Protein AF-A0A2E6HZP2-F1 (afdb_monomer_lite)

Radius of gyration: 13.38 Å; chains: 1; bounding box: 42×22×32 Å

Foldseek 3Di:
DDPVLLVVLLVVLVVCLVQQVLVSNCVSLVVNLVPDLVSNLVSLVVLLVSLVVCVVVVPPNHDVVSSVVSNVVSVVSCVVSDDDDPPDD

Secondary structure (DSSP, 8-state):
--HHHHHHHHHHHHHHHHTT-HHHHHHHHHHHHTT-HHHHHHHHHHHHHHHHHHHHHT-TTS-HHHHHHHHHHHHHHHHHH-S------

Sequence (89 aa):
MNDDYVEALEYRAEAYLALGRLKEARADYAWGVAKDDRAARTFLQAAATWISDARADGRKRVKWADAAAFAAWVQEEQERLGPGEARPW

pLDDT: mean 81.69, std 11.46, range [44.59, 93.88]

Structure (mmCIF, N/CA/C/O backbone):
data_AF-A0A2E6HZP2-F1
#
_entry.id   AF-A0A2E6HZP2-F1
#
loop_
_atom_site.group_PDB
_atom_site.id
_atom_site.type_symbol
_atom_site.label_atom_id
_atom_site.label_alt_id
_atom_site.label_comp_id
_atom_site.label_asym_id
_atom_site.label_entity_id
_atom_site.label_seq_id
_atom_site.pdbx_PDB_ins_code
_atom_site.Cartn_x
_atom_site.Cartn_y
_atom_site.Cartn_z
_atom_site.occupancy
_atom_site.B_iso_or_equiv
_atom_site.auth_seq_id
_atom_site.auth_comp_id
_atom_site.auth_asym_id
_atom_site.auth_atom_id
_atom_site.pdbx_PDB_model_num
ATOM 1 N N . MET A 1 1 ? 10.093 -5.690 -21.646 1.00 48.06 1 MET A N 1
ATOM 2 C CA . MET A 1 1 ? 8.791 -5.791 -20.950 1.00 48.06 1 MET A CA 1
ATOM 3 C C . MET A 1 1 ? 8.216 -4.388 -21.024 1.00 48.06 1 MET A C 1
ATOM 5 O O . MET A 1 1 ? 8.965 -3.487 -20.695 1.00 48.06 1 MET A O 1
ATOM 9 N N . ASN A 1 2 ? 7.028 -4.195 -21.604 1.00 52.56 2 ASN A N 1
ATOM 10 C CA . ASN A 1 2 ? 6.514 -2.861 -21.952 1.00 52.56 2 ASN A CA 1
ATOM 11 C C . ASN A 1 2 ? 6.197 -2.042 -20.697 1.00 52.56 2 ASN A C 1
ATOM 13 O O . ASN A 1 2 ? 5.460 -2.528 -19.838 1.00 52.56 2 ASN A O 1
ATOM 17 N N . ASP A 1 3 ? 6.710 -0.817 -20.635 1.00 59.31 3 ASP A N 1
ATOM 18 C CA . ASP A 1 3 ? 6.484 0.130 -19.537 1.00 59.31 3 ASP A CA 1
ATOM 19 C C . ASP A 1 3 ? 4.984 0.431 -19.331 1.00 59.31 3 ASP A C 1
ATOM 21 O O . ASP A 1 3 ? 4.532 0.542 -18.192 1.00 59.31 3 ASP A O 1
ATOM 25 N N . ASP A 1 4 ? 4.178 0.379 -20.400 1.00 61.31 4 ASP A N 1
ATOM 26 C CA . ASP A 1 4 ? 2.708 0.512 -20.359 1.00 61.31 4 ASP A CA 1
ATOM 27 C C . ASP A 1 4 ? 2.022 -0.494 -19.414 1.00 61.31 4 ASP A C 1
ATOM 29 O O . ASP A 1 4 ? 0.943 -0.245 -18.876 1.00 61.31 4 ASP A O 1
ATOM 33 N N . TYR A 1 5 ? 2.629 -1.668 -19.210 1.00 72.25 5 TYR A N 1
ATOM 34 C CA . TYR A 1 5 ? 2.072 -2.697 -18.334 1.00 72.25 5 TYR A CA 1
ATOM 35 C C . TYR A 1 5 ? 2.287 -2.367 -16.849 1.00 72.25 5 TYR A C 1
ATOM 37 O O . TYR A 1 5 ? 1.477 -2.762 -16.013 1.00 72.25 5 TYR A O 1
ATOM 45 N N . VAL A 1 6 ? 3.357 -1.639 -16.514 1.00 71.44 6 VAL A N 1
ATOM 46 C CA . VAL A 1 6 ? 3.649 -1.204 -15.140 1.00 71.44 6 VAL A CA 1
ATOM 47 C C . VAL A 1 6 ? 2.688 -0.088 -14.731 1.00 71.44 6 VAL A C 1
ATOM 49 O O . VAL A 1 6 ? 2.072 -0.180 -13.671 1.00 71.44 6 VAL A O 1
ATOM 52 N N . GLU A 1 7 ? 2.483 0.900 -15.602 1.00 75.12 7 GLU A N 1
ATOM 53 C CA . GLU A 1 7 ? 1.567 2.019 -15.351 1.00 75.12 7 GLU A CA 1
ATOM 54 C C . GLU A 1 7 ? 0.104 1.542 -15.222 1.00 75.12 7 GLU A C 1
ATOM 56 O O . GLU A 1 7 ? -0.631 1.947 -14.321 1.00 75.12 7 GLU A O 1
ATOM 61 N N . ALA A 1 8 ? -0.325 0.583 -16.051 1.00 81.75 8 ALA A N 1
ATOM 62 C CA . ALA A 1 8 ? -1.663 -0.002 -15.933 1.00 81.75 8 ALA A CA 1
ATOM 63 C C . ALA A 1 8 ? -1.889 -0.740 -14.597 1.00 81.75 8 ALA A C 1
ATOM 65 O O . ALA A 1 8 ? -3.006 -0.747 -14.067 1.00 81.75 8 ALA A O 1
ATOM 66 N N . LEU A 1 9 ? -0.849 -1.379 -14.051 1.00 79.44 9 LEU A N 1
ATOM 67 C CA . LEU A 1 9 ? -0.918 -2.032 -12.744 1.00 79.44 9 LEU A CA 1
ATOM 68 C C . LEU A 1 9 ? -0.950 -1.025 -11.597 1.00 79.44 9 LEU A C 1
ATOM 70 O O . LEU A 1 9 ? -1.663 -1.266 -10.625 1.00 79.44 9 LEU A O 1
ATOM 74 N N . GLU A 1 10 ? -0.247 0.100 -11.725 1.00 79.31 10 GLU A N 1
ATOM 75 C CA . GLU A 1 10 ? -0.298 1.201 -10.761 1.00 79.31 10 GLU A CA 1
ATOM 76 C C . GLU A 1 10 ? -1.723 1.742 -10.620 1.00 79.31 10 GLU A C 1
ATOM 78 O O . GLU A 1 10 ? -2.298 1.676 -9.531 1.00 79.31 10 GLU A O 1
ATOM 83 N N . TYR A 1 11 ? -2.353 2.154 -11.726 1.00 83.88 11 TYR A N 1
ATOM 84 C CA . TYR A 1 11 ? -3.728 2.664 -11.691 1.00 83.88 11 TYR A CA 1
ATOM 85 C C . TYR A 1 11 ? -4.720 1.642 -11.128 1.00 83.88 11 TYR A C 1
ATOM 87 O O . TYR A 1 11 ? -5.672 1.993 -10.422 1.00 83.88 11 TYR A O 1
ATOM 95 N N . ARG A 1 12 ? -4.513 0.352 -11.417 1.00 87.38 12 ARG A N 1
ATOM 96 C CA . ARG A 1 12 ? -5.369 -0.712 -10.886 1.00 87.38 12 ARG A CA 1
ATOM 97 C C . ARG A 1 12 ? -5.184 -0.890 -9.379 1.00 87.38 12 ARG A C 1
ATOM 99 O O . ARG A 1 12 ? -6.181 -1.011 -8.662 1.00 87.38 12 ARG A O 1
ATOM 106 N N . ALA A 1 13 ? -3.946 -0.855 -8.895 1.00 87.00 13 ALA A N 1
ATOM 107 C CA . ALA A 1 13 ? -3.639 -0.922 -7.474 1.00 87.00 13 ALA A CA 1
ATOM 108 C C . ALA A 1 13 ? -4.242 0.273 -6.719 1.00 87.00 13 ALA A C 1
ATOM 110 O O . ALA A 1 13 ? -4.894 0.080 -5.691 1.00 87.00 13 ALA A O 1
ATOM 111 N N . GLU A 1 14 ? -4.133 1.486 -7.263 1.00 85.31 14 GLU A N 1
ATOM 112 C CA . GLU A 1 14 ? -4.749 2.688 -6.691 1.00 85.31 14 GLU A CA 1
ATOM 113 C C . GLU A 1 14 ? -6.278 2.602 -6.642 1.00 85.31 14 GLU A C 1
ATOM 115 O O . GLU A 1 14 ? -6.898 2.934 -5.626 1.00 85.31 14 GLU A O 1
ATOM 120 N N . ALA A 1 15 ? -6.909 2.085 -7.699 1.00 88.94 15 ALA A N 1
ATOM 121 C CA . ALA A 1 15 ? -8.347 1.846 -7.700 1.00 88.94 15 ALA A CA 1
ATOM 122 C C . ALA A 1 15 ? -8.747 0.839 -6.608 1.00 88.94 15 ALA A C 1
ATOM 124 O O . ALA A 1 15 ? -9.737 1.038 -5.898 1.00 88.94 15 ALA A O 1
ATOM 125 N N . TYR A 1 16 ? -7.964 -0.224 -6.411 1.00 90.31 16 TYR A N 1
ATOM 126 C CA . TYR A 1 16 ? -8.193 -1.167 -5.319 1.00 90.31 16 TYR A CA 1
ATOM 127 C C . TYR A 1 16 ? -8.008 -0.533 -3.942 1.00 90.31 16 TYR A C 1
ATOM 129 O O . TYR A 1 16 ? -8.834 -0.774 -3.058 1.00 90.31 16 TYR A O 1
ATOM 137 N N . LEU A 1 17 ? -7.009 0.332 -3.766 1.00 86.19 17 LEU A N 1
ATOM 138 C CA . LEU A 1 17 ? -6.836 1.120 -2.550 1.00 86.19 17 LEU A CA 1
ATOM 139 C C . LEU A 1 17 ? -8.060 2.014 -2.282 1.00 86.19 17 LEU A C 1
ATOM 141 O O . LEU A 1 17 ? -8.602 2.004 -1.175 1.00 86.19 17 LEU A O 1
ATOM 145 N N . ALA A 1 18 ? -8.565 2.737 -3.285 1.00 84.12 18 ALA A N 1
ATOM 146 C CA . ALA A 1 18 ? -9.768 3.567 -3.156 1.00 84.12 18 ALA A CA 1
ATOM 147 C C . ALA A 1 18 ? -11.018 2.751 -2.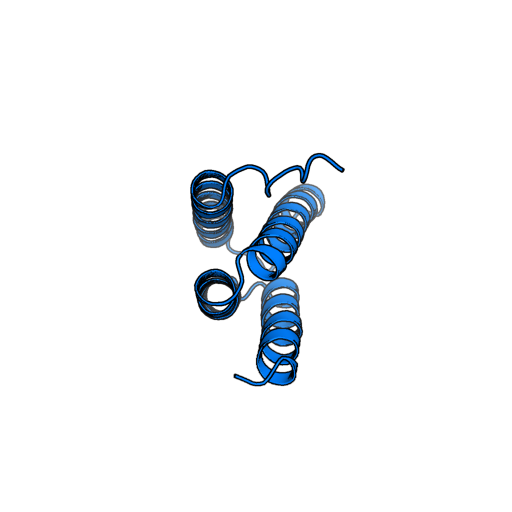770 1.00 84.12 18 ALA A C 1
ATOM 149 O O . ALA A 1 18 ? -11.882 3.224 -2.028 1.00 84.12 18 ALA A O 1
ATOM 150 N N . LEU A 1 19 ? -11.094 1.498 -3.222 1.00 87.25 19 LEU A N 1
ATOM 151 C CA . LEU A 1 19 ? -12.177 0.567 -2.902 1.00 87.25 19 LEU A CA 1
ATOM 152 C C . LEU A 1 19 ? -11.986 -0.181 -1.569 1.00 87.25 19 LEU A C 1
ATOM 154 O O . LEU A 1 19 ? -12.879 -0.928 -1.168 1.00 87.25 19 LEU A O 1
ATOM 158 N N . GLY A 1 20 ? -10.854 -0.005 -0.878 1.00 86.00 20 GLY A N 1
ATOM 159 C CA . GLY A 1 20 ? -10.512 -0.749 0.342 1.00 86.00 20 GLY A CA 1
ATOM 160 C C . GLY A 1 20 ? -10.137 -2.219 0.096 1.00 86.00 20 GLY A C 1
ATOM 161 O O . GLY A 1 20 ? -10.123 -3.022 1.029 1.00 86.00 20 GLY A O 1
ATOM 162 N N . ARG A 1 21 ? -9.834 -2.586 -1.153 1.00 90.38 21 ARG A N 1
ATOM 163 C CA . ARG A 1 21 ? -9.470 -3.937 -1.609 1.00 90.38 21 ARG A CA 1
ATOM 164 C C . ARG A 1 21 ? -7.963 -4.170 -1.476 1.00 90.38 21 ARG A C 1
ATOM 166 O O . ARG A 1 21 ? -7.229 -4.288 -2.452 1.00 90.38 21 ARG A O 1
ATOM 173 N N . LEU A 1 22 ? -7.484 -4.184 -0.233 1.00 89.44 22 LEU A N 1
ATOM 174 C CA . LEU A 1 22 ? -6.045 -4.118 0.068 1.00 89.44 22 LEU A CA 1
ATOM 175 C C . LEU A 1 22 ? -5.255 -5.367 -0.330 1.00 89.44 22 LEU A C 1
ATOM 177 O O . LEU A 1 22 ? -4.061 -5.277 -0.602 1.00 89.44 22 LEU A O 1
ATOM 181 N N . LYS A 1 23 ? -5.906 -6.532 -0.397 1.00 89.12 23 LYS A N 1
ATOM 182 C CA . LYS A 1 23 ? -5.251 -7.773 -0.835 1.00 89.12 23 LYS A CA 1
ATOM 183 C C . LYS A 1 23 ? -4.938 -7.725 -2.325 1.00 89.12 23 LYS A C 1
ATOM 185 O O . LYS A 1 23 ? -3.848 -8.110 -2.734 1.00 89.12 23 LYS A O 1
ATOM 190 N N . GLU A 1 24 ? -5.877 -7.221 -3.117 1.00 90.75 24 GLU A N 1
ATOM 191 C CA . GLU A 1 24 ? -5.706 -7.038 -4.552 1.00 90.75 24 GLU A CA 1
ATOM 192 C C . GLU A 1 24 ? -4.704 -5.924 -4.861 1.00 90.75 24 GLU A C 1
ATOM 194 O O . GLU A 1 24 ? -3.812 -6.136 -5.677 1.00 90.75 24 GLU A O 1
ATOM 199 N N . ALA A 1 25 ? -4.765 -4.797 -4.139 1.00 90.31 25 ALA A N 1
ATOM 200 C CA . ALA A 1 25 ? -3.758 -3.738 -4.254 1.00 90.31 25 ALA A CA 1
ATOM 201 C C . ALA A 1 25 ? -2.342 -4.265 -3.964 1.00 90.31 25 ALA A C 1
ATOM 203 O O . ALA A 1 25 ? -1.411 -4.003 -4.721 1.00 90.31 25 ALA A O 1
ATOM 204 N N . ARG A 1 26 ? -2.181 -5.073 -2.905 1.00 90.56 26 ARG A N 1
ATOM 205 C CA . ARG A 1 26 ? -0.900 -5.716 -2.582 1.00 90.56 26 ARG A CA 1
ATOM 206 C C . ARG A 1 26 ? -0.402 -6.621 -3.700 1.00 90.56 26 ARG A C 1
ATOM 208 O O . ARG A 1 26 ? 0.787 -6.602 -3.982 1.00 90.56 26 ARG A O 1
ATOM 215 N N . ALA A 1 27 ? -1.269 -7.431 -4.302 1.00 90.06 27 ALA A N 1
ATOM 216 C CA . ALA A 1 27 ? -0.862 -8.343 -5.369 1.00 90.06 27 ALA A CA 1
ATOM 217 C C . ALA A 1 27 ? -0.326 -7.582 -6.594 1.00 90.06 27 ALA A C 1
ATOM 219 O O . ALA A 1 27 ? 0.703 -7.967 -7.151 1.00 90.06 27 ALA A O 1
ATOM 220 N N . ASP A 1 28 ? -0.982 -6.481 -6.964 1.00 87.50 28 ASP A N 1
ATOM 221 C CA . ASP A 1 28 ? -0.563 -5.641 -8.088 1.00 87.50 28 ASP A CA 1
ATOM 222 C C . ASP A 1 28 ? 0.741 -4.896 -7.786 1.00 87.50 28 ASP A C 1
ATOM 224 O O . ASP A 1 28 ? 1.675 -4.937 -8.591 1.00 87.50 28 ASP A O 1
ATOM 228 N N . TYR A 1 29 ? 0.865 -4.309 -6.592 1.00 85.38 29 TYR A N 1
ATOM 229 C CA . TYR A 1 29 ? 2.115 -3.672 -6.186 1.00 85.38 29 TYR A CA 1
ATOM 230 C C . TYR A 1 29 ? 3.265 -4.666 -6.041 1.00 85.38 29 TYR A C 1
ATOM 232 O O . TYR A 1 29 ? 4.368 -4.362 -6.477 1.00 85.38 29 TYR A O 1
ATOM 240 N N . ALA A 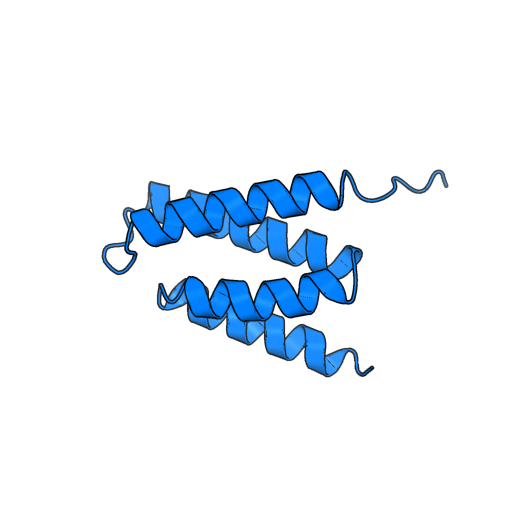1 30 ? 3.037 -5.867 -5.502 1.00 87.69 30 ALA A N 1
ATOM 241 C CA . ALA A 1 30 ? 4.073 -6.895 -5.391 1.00 87.69 30 ALA A CA 1
ATOM 242 C C . ALA A 1 30 ? 4.626 -7.304 -6.763 1.00 87.69 30 ALA A C 1
ATOM 244 O O . ALA A 1 30 ? 5.822 -7.566 -6.895 1.00 87.69 30 ALA A O 1
ATOM 245 N N . TRP A 1 31 ? 3.780 -7.315 -7.799 1.00 85.00 31 TRP A N 1
ATOM 246 C CA . TRP A 1 31 ? 4.247 -7.536 -9.162 1.00 85.00 31 TRP A CA 1
ATOM 247 C C . TRP A 1 31 ? 5.156 -6.398 -9.636 1.00 85.00 31 TRP A C 1
ATOM 249 O O . TRP A 1 31 ? 6.238 -6.673 -10.150 1.00 85.00 31 TRP A O 1
ATOM 259 N N . GLY A 1 32 ? 4.751 -5.138 -9.436 1.00 78.62 32 GLY A N 1
ATOM 260 C CA . GLY A 1 32 ? 5.548 -3.966 -9.826 1.00 78.62 32 GLY A CA 1
ATOM 261 C C . GLY A 1 32 ? 6.882 -3.881 -9.081 1.00 78.62 32 GLY A C 1
ATOM 262 O O . GLY A 1 32 ? 7.928 -3.657 -9.690 1.00 78.62 32 GLY A O 1
ATOM 263 N N . VAL A 1 33 ? 6.859 -4.168 -7.778 1.00 81.69 33 VAL A N 1
ATOM 264 C CA . VAL A 1 33 ? 8.034 -4.169 -6.896 1.00 81.69 33 VAL A CA 1
ATOM 265 C C . VAL A 1 33 ? 9.099 -5.181 -7.334 1.00 81.69 33 VAL A C 1
ATOM 267 O O . VAL A 1 33 ? 10.286 -4.952 -7.131 1.00 81.69 33 VAL A O 1
ATOM 270 N N . ALA A 1 34 ? 8.702 -6.282 -7.974 1.00 81.81 34 ALA A N 1
ATOM 271 C CA . ALA A 1 34 ? 9.625 -7.303 -8.469 1.00 81.81 34 ALA A CA 1
ATOM 272 C C . ALA A 1 34 ? 10.269 -6.970 -9.832 1.00 81.81 34 ALA A C 1
ATOM 274 O O . ALA A 1 34 ? 11.033 -7.786 -10.355 1.00 81.81 34 ALA A O 1
ATOM 275 N N . LYS A 1 35 ? 9.915 -5.841 -10.461 1.00 80.56 35 LYS A N 1
ATOM 276 C CA . LYS A 1 35 ? 10.290 -5.529 -11.852 1.00 80.56 35 LYS A CA 1
ATOM 277 C C . LYS A 1 35 ? 11.214 -4.334 -11.992 1.00 80.56 35 LYS A C 1
ATOM 279 O O . LYS A 1 35 ? 12.141 -4.402 -12.793 1.00 80.56 35 LYS A O 1
ATOM 284 N N . ASP A 1 36 ? 10.949 -3.271 -11.247 1.00 80.44 36 ASP A N 1
ATOM 285 C CA . ASP A 1 36 ? 11.721 -2.034 -11.300 1.00 80.44 36 ASP A CA 1
ATOM 286 C C . ASP A 1 36 ? 11.774 -1.412 -9.905 1.00 80.44 36 ASP A C 1
ATOM 288 O O . ASP A 1 36 ? 10.766 -0.928 -9.395 1.00 80.44 36 ASP A O 1
ATOM 292 N N . ASP A 1 37 ? 12.962 -1.387 -9.305 1.00 84.31 37 ASP A N 1
ATOM 293 C CA . ASP A 1 37 ? 13.193 -0.842 -7.968 1.00 84.31 37 ASP A CA 1
ATOM 294 C C . ASP A 1 37 ? 12.877 0.659 -7.859 1.00 84.31 37 ASP A C 1
ATOM 296 O O . ASP A 1 37 ? 12.610 1.166 -6.765 1.00 84.31 37 ASP A O 1
ATOM 300 N N . ARG A 1 38 ? 12.944 1.421 -8.955 1.00 80.69 38 ARG A N 1
ATOM 301 C CA . ARG A 1 38 ? 12.579 2.842 -8.955 1.00 80.69 38 ARG A CA 1
ATOM 302 C C . ARG A 1 38 ? 11.064 2.995 -8.900 1.00 80.69 38 ARG A C 1
ATOM 304 O O . ARG A 1 38 ? 10.574 3.714 -8.032 1.00 80.69 38 ARG A O 1
ATOM 311 N N . ALA A 1 39 ? 10.342 2.302 -9.779 1.00 76.31 39 ALA A N 1
ATOM 312 C CA . ALA A 1 39 ? 8.879 2.294 -9.772 1.00 76.31 39 ALA A CA 1
ATOM 313 C C . ALA A 1 39 ? 8.336 1.723 -8.450 1.00 76.31 39 ALA A C 1
ATOM 315 O O 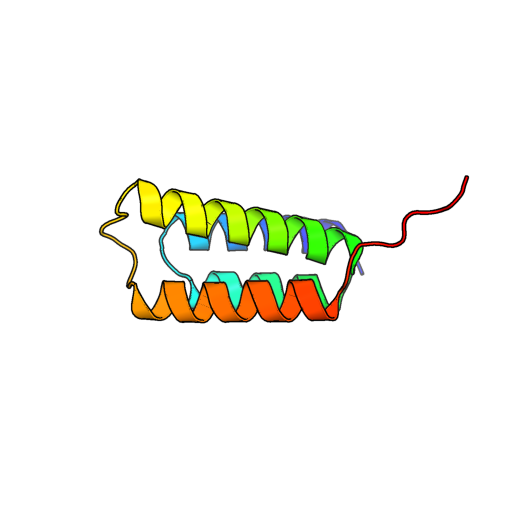. ALA A 1 39 ? 7.447 2.303 -7.833 1.00 76.31 39 ALA A O 1
ATOM 316 N N . ALA A 1 40 ? 8.966 0.659 -7.945 1.00 84.31 40 ALA A N 1
ATOM 317 C CA . ALA A 1 40 ? 8.674 0.045 -6.656 1.00 84.31 40 ALA A CA 1
ATOM 318 C C . ALA A 1 40 ? 8.686 1.055 -5.503 1.00 84.31 40 ALA A C 1
ATOM 320 O O . ALA A 1 40 ? 7.767 1.076 -4.688 1.00 84.31 40 ALA A O 1
ATOM 321 N N . ARG A 1 41 ? 9.710 1.916 -5.437 1.00 85.69 41 ARG A N 1
ATOM 322 C CA . ARG A 1 41 ? 9.815 2.936 -4.383 1.00 85.69 41 ARG A CA 1
ATOM 323 C C . ARG A 1 41 ? 8.677 3.948 -4.462 1.00 85.69 41 ARG A C 1
ATOM 325 O O . ARG A 1 41 ? 8.080 4.242 -3.428 1.00 85.69 41 ARG A O 1
ATOM 332 N N . THR A 1 42 ? 8.340 4.419 -5.663 1.00 83.38 42 THR A N 1
ATOM 333 C CA . THR A 1 42 ? 7.187 5.308 -5.879 1.00 83.38 42 THR A CA 1
ATOM 334 C C . THR A 1 42 ? 5.895 4.656 -5.389 1.00 83.38 42 THR A C 1
ATOM 336 O O . THR A 1 42 ? 5.153 5.254 -4.611 1.00 83.38 42 THR A O 1
ATOM 339 N N . PHE A 1 43 ? 5.661 3.397 -5.761 1.00 84.25 43 PHE A N 1
ATOM 340 C CA . PHE A 1 43 ? 4.456 2.659 -5.381 1.00 84.25 43 PHE A CA 1
ATOM 341 C C . PHE A 1 43 ? 4.337 2.447 -3.877 1.00 84.25 43 PHE A C 1
ATOM 343 O O . PHE A 1 43 ? 3.283 2.680 -3.287 1.00 84.25 43 PHE A O 1
ATOM 350 N N . LEU A 1 44 ? 5.427 2.031 -3.235 1.00 89.00 44 LEU A N 1
ATOM 351 C CA . LEU A 1 44 ? 5.445 1.820 -1.792 1.00 89.00 44 LEU A CA 1
ATOM 352 C C . LEU A 1 44 ? 5.247 3.136 -1.036 1.00 89.00 44 LEU A C 1
ATOM 354 O O . LEU A 1 44 ? 4.585 3.152 0.000 1.00 89.00 44 LEU A O 1
ATOM 358 N N . GLN A 1 45 ? 5.766 4.248 -1.559 1.00 89.31 45 GLN A N 1
ATOM 359 C CA . GLN A 1 45 ? 5.518 5.570 -0.995 1.00 89.31 45 GLN A CA 1
ATOM 360 C C . GLN A 1 45 ? 4.039 5.969 -1.111 1.00 89.31 45 GLN A C 1
ATOM 362 O O . GLN A 1 45 ? 3.453 6.401 -0.119 1.00 89.31 45 GLN A O 1
ATOM 367 N N . ALA A 1 46 ? 3.411 5.767 -2.273 1.00 87.50 46 ALA A N 1
ATOM 368 C CA . ALA A 1 46 ? 1.982 6.024 -2.458 1.00 87.50 46 ALA A CA 1
ATOM 369 C C . ALA A 1 46 ? 1.118 5.167 -1.513 1.00 87.50 46 ALA A C 1
ATOM 371 O O . ALA A 1 46 ? 0.204 5.677 -0.859 1.00 87.50 46 ALA A O 1
A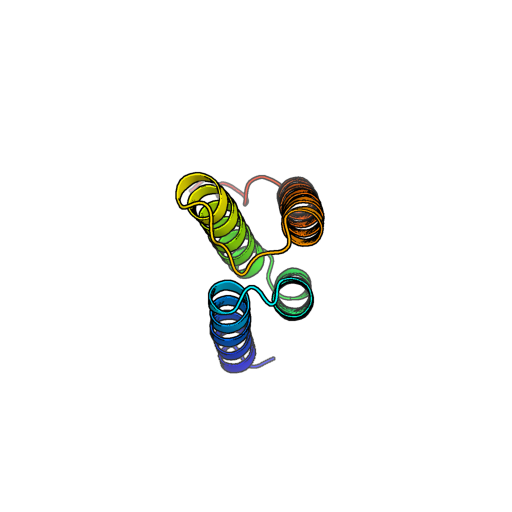TOM 372 N N . ALA A 1 47 ? 1.453 3.881 -1.368 1.00 89.06 47 ALA A N 1
ATOM 373 C CA . ALA A 1 47 ? 0.781 2.975 -0.443 1.00 89.06 47 ALA A CA 1
ATOM 374 C C . ALA A 1 47 ? 0.917 3.431 1.022 1.00 89.06 47 ALA A C 1
ATOM 376 O O . ALA A 1 47 ? -0.071 3.427 1.760 1.00 89.06 47 ALA A O 1
ATOM 377 N N . ALA A 1 48 ? 2.110 3.871 1.438 1.00 90.44 48 ALA A N 1
ATOM 378 C CA . ALA A 1 48 ? 2.352 4.403 2.779 1.00 90.44 48 ALA A CA 1
ATOM 379 C C . ALA A 1 48 ? 1.525 5.670 3.060 1.00 90.44 48 ALA A C 1
ATOM 381 O O . ALA A 1 48 ? 0.883 5.763 4.111 1.00 90.44 48 ALA A O 1
ATOM 382 N N . THR A 1 49 ? 1.472 6.608 2.107 1.00 90.12 49 THR A N 1
ATOM 383 C CA . THR A 1 49 ? 0.620 7.804 2.207 1.00 90.12 49 THR A CA 1
ATOM 384 C C . THR A 1 49 ? -0.849 7.418 2.338 1.00 90.12 49 THR A C 1
ATOM 386 O O . THR A 1 49 ? -1.522 7.867 3.264 1.00 90.12 49 THR A O 1
ATOM 389 N N . TRP A 1 50 ? -1.335 6.503 1.495 1.00 88.75 50 TRP A N 1
ATOM 390 C CA . TRP A 1 50 ? -2.718 6.038 1.563 1.00 88.75 50 TRP A CA 1
ATOM 391 C C . TRP A 1 50 ? -3.070 5.438 2.932 1.00 88.75 50 TRP A C 1
ATOM 393 O O . TRP A 1 50 ? -4.159 5.689 3.446 1.00 88.75 50 TRP A O 1
ATOM 403 N N . ILE A 1 51 ? -2.166 4.661 3.545 1.00 88.75 51 ILE A N 1
ATOM 404 C CA . ILE A 1 51 ? -2.377 4.074 4.880 1.00 88.75 51 ILE A CA 1
ATOM 405 C C . ILE A 1 51 ? -2.510 5.174 5.940 1.00 88.75 51 ILE A C 1
ATOM 407 O O . ILE A 1 51 ? -3.399 5.099 6.795 1.00 88.75 51 ILE A O 1
ATOM 411 N N . SER A 1 52 ? -1.635 6.182 5.887 1.00 88.00 52 SER A N 1
ATOM 412 C CA . SER A 1 52 ? -1.667 7.332 6.795 1.00 88.00 52 SER A CA 1
ATOM 413 C C . SER A 1 52 ? -2.994 8.086 6.681 1.00 88.00 52 SER A C 1
ATOM 415 O O . SER A 1 52 ? -3.674 8.295 7.688 1.00 88.00 52 SER A O 1
ATOM 417 N N . ASP A 1 53 ? -3.414 8.398 5.456 1.00 87.00 53 ASP A N 1
ATOM 418 C CA . ASP A 1 53 ? -4.664 9.113 5.188 1.00 87.00 53 ASP A CA 1
ATOM 419 C C . ASP A 1 53 ? -5.880 8.287 5.599 1.00 87.00 53 ASP A C 1
ATOM 421 O O . ASP A 1 53 ? -6.781 8.780 6.273 1.00 87.00 53 ASP A O 1
ATOM 425 N N . ALA A 1 54 ? -5.895 6.991 5.273 1.00 84.88 54 ALA A N 1
ATOM 426 C CA . ALA A 1 54 ? -6.980 6.103 5.665 1.00 84.88 54 ALA A CA 1
ATOM 427 C C . ALA A 1 54 ? -7.176 6.104 7.188 1.00 84.88 54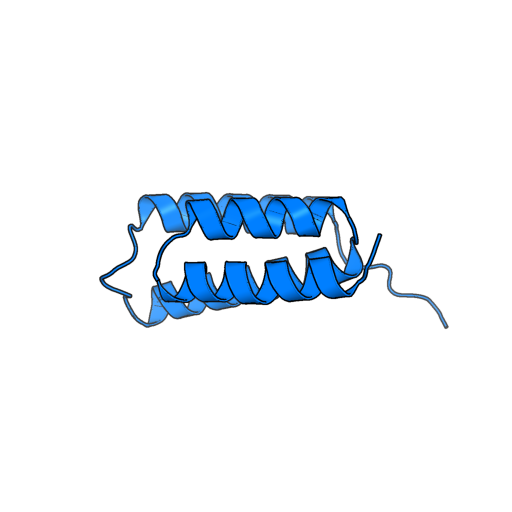 ALA A C 1
ATOM 429 O O . ALA A 1 54 ? -8.325 6.122 7.645 1.00 84.88 54 ALA A O 1
ATOM 430 N N . ARG A 1 55 ? -6.071 6.107 7.954 1.00 81.44 55 ARG A N 1
ATOM 431 C CA . ARG A 1 55 ? -6.051 6.172 9.424 1.00 81.44 55 ARG A CA 1
ATOM 432 C C . ARG A 1 55 ? -6.554 7.508 9.960 1.00 81.44 55 ARG A C 1
ATOM 434 O O . ARG A 1 55 ? -7.294 7.492 10.941 1.00 81.44 55 ARG A O 1
ATOM 441 N N . ALA A 1 56 ? -6.185 8.620 9.331 1.00 83.62 56 ALA A N 1
ATOM 442 C CA . ALA A 1 56 ? -6.659 9.952 9.704 1.00 83.62 56 ALA A CA 1
ATOM 443 C C . ALA A 1 56 ? -8.161 10.135 9.411 1.00 83.62 56 ALA A C 1
ATOM 445 O O . ALA A 1 56 ? -8.901 10.631 10.258 1.00 83.62 56 ALA A O 1
ATOM 446 N N . ASP A 1 57 ? -8.621 9.655 8.255 1.00 79.94 57 ASP A N 1
ATOM 447 C CA . ASP A 1 57 ? -9.998 9.814 7.771 1.00 79.94 57 ASP A CA 1
ATOM 448 C C . ASP A 1 57 ? -10.991 8.814 8.388 1.00 79.94 57 ASP A C 1
ATOM 450 O O . ASP A 1 57 ? -12.207 8.940 8.224 1.00 79.94 57 ASP A O 1
ATOM 454 N N . GLY A 1 58 ? -10.499 7.7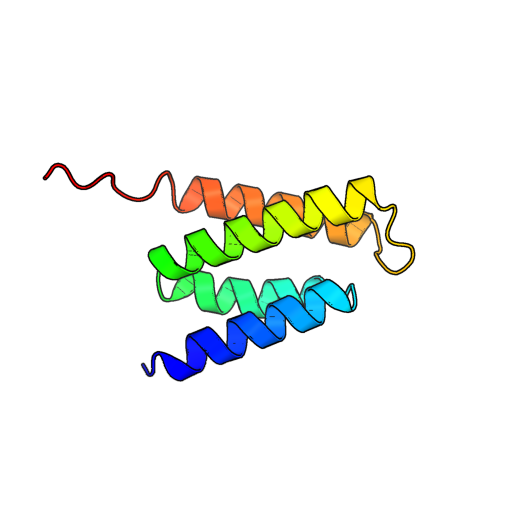61 9.048 1.00 71.25 58 GLY A N 1
ATOM 455 C CA . GLY A 1 58 ? -11.340 6.709 9.619 1.00 71.25 58 GLY A CA 1
ATOM 456 C C . GLY A 1 58 ? -12.162 5.960 8.562 1.00 71.25 58 GLY A C 1
ATOM 457 O O . GLY A 1 58 ? -13.354 5.704 8.765 1.00 71.25 58 GLY A O 1
ATOM 458 N N . ARG A 1 59 ? -11.558 5.623 7.410 1.00 74.75 59 ARG A N 1
ATOM 459 C CA . ARG A 1 59 ? -12.273 5.028 6.264 1.00 74.75 59 ARG A CA 1
ATOM 460 C C . ARG A 1 59 ? -13.059 3.771 6.653 1.00 74.75 59 ARG A C 1
ATOM 462 O O . ARG A 1 59 ? -12.516 2.682 6.808 1.00 74.75 59 ARG A O 1
ATOM 469 N N . LYS A 1 60 ? -14.388 3.910 6.698 1.00 71.06 60 LYS A N 1
ATOM 470 C CA . LYS A 1 60 ? -15.342 2.879 7.160 1.00 71.06 60 LYS A CA 1
ATOM 471 C C . LYS A 1 60 ? -15.358 1.588 6.329 1.00 71.06 60 LYS A C 1
ATOM 473 O O . LYS A 1 60 ? -15.867 0.577 6.797 1.00 71.06 60 LYS A O 1
ATOM 478 N N . ARG A 1 61 ? -14.853 1.623 5.090 1.00 72.69 61 ARG A N 1
ATOM 479 C CA . ARG A 1 61 ? -14.836 0.469 4.166 1.00 72.69 61 ARG A CA 1
ATOM 480 C C . ARG A 1 61 ? -13.579 -0.394 4.291 1.00 72.69 61 ARG A C 1
ATOM 482 O O . ARG A 1 61 ? -13.483 -1.415 3.620 1.00 72.69 61 ARG A O 1
ATOM 489 N N . VAL A 1 62 ? -12.633 0.002 5.139 1.00 80.06 62 VAL A N 1
ATOM 490 C CA . VAL A 1 62 ? -11.367 -0.703 5.322 1.00 80.06 62 VAL A CA 1
ATOM 491 C C . VAL A 1 62 ? -11.457 -1.604 6.548 1.00 80.06 62 VAL A C 1
ATOM 493 O O . VAL A 1 62 ? -11.803 -1.166 7.644 1.00 80.06 62 VAL A O 1
ATOM 496 N N . LYS A 1 63 ? -11.105 -2.878 6.378 1.00 84.88 63 LYS A N 1
ATOM 497 C CA . LYS A 1 63 ? -10.844 -3.763 7.513 1.00 84.88 63 LYS A CA 1
ATOM 498 C C . LYS A 1 63 ? -9.472 -3.419 8.078 1.00 84.88 63 LYS A C 1
ATOM 500 O O . LYS A 1 63 ? -8.458 -3.663 7.434 1.00 84.88 63 LYS A O 1
ATOM 505 N N . TRP A 1 64 ? -9.434 -2.881 9.293 1.00 82.00 64 TRP A N 1
ATOM 506 C CA . TRP A 1 64 ? -8.188 -2.424 9.917 1.00 82.00 64 TRP A CA 1
ATOM 507 C C . TRP A 1 64 ? -7.128 -3.516 10.086 1.00 82.00 64 TRP A C 1
ATOM 509 O O . TRP A 1 64 ? -5.942 -3.217 10.013 1.00 82.00 64 TRP A O 1
ATOM 519 N N . ALA A 1 65 ? -7.537 -4.779 10.234 1.00 85.69 65 ALA A N 1
ATOM 520 C CA . ALA A 1 65 ? -6.610 -5.909 10.233 1.00 85.69 65 ALA A CA 1
ATOM 521 C C . ALA A 1 65 ? -5.897 -6.080 8.877 1.00 85.69 65 ALA A C 1
ATOM 523 O O . ALA A 1 65 ? -4.684 -6.269 8.843 1.00 85.69 65 ALA A O 1
ATOM 524 N N . ASP A 1 66 ? -6.627 -5.954 7.761 1.00 86.19 66 ASP A N 1
ATOM 525 C CA . ASP A 1 66 ? -6.040 -6.015 6.418 1.00 86.19 66 ASP A CA 1
ATOM 526 C C . ASP A 1 66 ? -5.156 -4.782 6.150 1.00 86.19 66 ASP A C 1
ATOM 528 O O . ASP A 1 66 ? -4.108 -4.904 5.524 1.00 86.19 66 ASP A O 1
ATOM 532 N N . ALA A 1 67 ? -5.528 -3.607 6.677 1.00 87.25 67 ALA A N 1
ATOM 533 C CA . ALA A 1 67 ? -4.714 -2.392 6.580 1.00 87.25 67 ALA A CA 1
ATOM 534 C C . ALA A 1 67 ? -3.405 -2.486 7.367 1.00 87.25 67 ALA A C 1
ATOM 536 O O . ALA A 1 67 ? -2.368 -2.065 6.865 1.00 87.25 67 ALA A O 1
ATOM 537 N N . ALA A 1 68 ? -3.432 -3.070 8.566 1.00 89.25 68 ALA A N 1
ATOM 538 C CA . ALA A 1 68 ? -2.230 -3.303 9.359 1.00 89.25 68 ALA A CA 1
ATOM 539 C C . ALA A 1 68 ? -1.282 -4.296 8.668 1.00 89.25 68 ALA A C 1
ATOM 541 O O . ALA A 1 68 ? -0.085 -4.040 8.583 1.00 89.25 68 ALA A O 1
ATOM 542 N N . ALA A 1 69 ? -1.816 -5.393 8.119 1.00 91.25 69 ALA A N 1
ATOM 543 C CA . ALA A 1 69 ? -1.022 -6.358 7.362 1.00 91.25 69 ALA A CA 1
ATOM 544 C C . ALA A 1 69 ? -0.437 -5.750 6.076 1.00 91.25 69 ALA A C 1
ATOM 546 O O . ALA A 1 69 ? 0.701 -6.040 5.713 1.00 91.25 69 ALA A O 1
ATOM 547 N N . PHE A 1 70 ? -1.207 -4.899 5.392 1.00 91.69 70 PHE A N 1
ATOM 548 C CA . PHE A 1 70 ? -0.729 -4.170 4.223 1.00 91.69 70 PHE A CA 1
ATOM 549 C C . PHE A 1 70 ? 0.384 -3.183 4.593 1.00 91.69 70 PHE A C 1
ATOM 551 O O . PHE A 1 70 ? 1.410 -3.159 3.925 1.00 91.69 70 PHE A O 1
ATOM 558 N N . ALA A 1 71 ? 0.228 -2.441 5.691 1.00 92.06 71 ALA A N 1
ATOM 559 C CA . ALA A 1 71 ? 1.235 -1.506 6.182 1.00 92.06 71 ALA A CA 1
ATOM 560 C C . ALA A 1 71 ? 2.550 -2.185 6.575 1.00 92.06 71 ALA A C 1
ATOM 562 O O . ALA A 1 71 ? 3.611 -1.699 6.195 1.00 92.06 71 ALA A O 1
ATOM 563 N N . ALA A 1 72 ? 2.479 -3.319 7.278 1.00 93.50 72 ALA A N 1
ATOM 564 C CA . ALA A 1 72 ? 3.662 -4.101 7.626 1.00 93.50 72 ALA A CA 1
ATOM 565 C C . ALA A 1 72 ? 4.424 -4.542 6.369 1.00 93.50 72 ALA A C 1
ATOM 567 O O . ALA A 1 72 ? 5.627 -4.333 6.273 1.00 93.50 72 ALA A O 1
ATOM 568 N N . TRP A 1 73 ? 3.707 -5.055 5.366 1.00 93.88 73 TRP A N 1
ATOM 569 C CA . TRP A 1 73 ? 4.321 -5.439 4.097 1.00 93.88 73 TRP A CA 1
ATOM 570 C C . TRP A 1 73 ? 4.954 -4.250 3.355 1.00 93.88 73 TRP A C 1
ATOM 572 O O . TRP A 1 73 ? 6.064 -4.376 2.848 1.00 93.88 73 TRP A O 1
ATOM 582 N N . VAL A 1 74 ? 4.284 -3.090 3.301 1.00 92.75 74 VAL A N 1
ATOM 583 C CA . VAL A 1 74 ? 4.853 -1.884 2.668 1.00 92.75 74 VAL A CA 1
ATOM 584 C C . VAL A 1 74 ? 6.168 -1.492 3.344 1.00 92.75 74 VAL A C 1
ATOM 586 O O . VAL A 1 74 ? 7.141 -1.197 2.653 1.00 92.75 74 VAL A O 1
ATOM 589 N N . GLN A 1 75 ? 6.210 -1.521 4.678 1.00 92.75 75 GLN A N 1
ATOM 590 C CA . GLN A 1 75 ? 7.414 -1.203 5.439 1.00 92.75 75 GLN A CA 1
ATOM 591 C C . GLN A 1 75 ? 8.547 -2.202 5.156 1.00 92.75 75 GLN A C 1
ATOM 593 O O . GLN A 1 75 ? 9.661 -1.780 4.852 1.00 92.75 75 GLN A O 1
ATOM 598 N N . GLU A 1 76 ? 8.263 -3.507 5.190 1.00 93.00 76 GLU A N 1
ATOM 599 C CA . GLU A 1 76 ? 9.241 -4.561 4.877 1.00 93.00 76 GLU A CA 1
ATOM 600 C C . GLU A 1 76 ? 9.860 -4.372 3.481 1.00 93.00 76 GLU A C 1
ATOM 602 O O . GLU A 1 76 ? 11.074 -4.487 3.308 1.00 93.00 76 GLU A O 1
ATOM 607 N N . GLU A 1 77 ? 9.050 -4.035 2.475 1.00 92.00 77 GLU A N 1
ATOM 608 C CA . GLU A 1 77 ? 9.544 -3.807 1.114 1.00 92.00 77 GLU A CA 1
ATOM 609 C C . GLU A 1 77 ? 10.359 -2.516 0.981 1.00 92.00 77 GLU A C 1
ATOM 611 O O . GLU A 1 77 ? 11.351 -2.489 0.249 1.00 92.00 77 GLU A O 1
ATOM 616 N N . GLN A 1 78 ? 9.987 -1.450 1.696 1.00 91.00 78 GLN A N 1
ATOM 617 C CA . GLN A 1 78 ? 10.781 -0.218 1.738 1.00 91.00 78 GLN A CA 1
ATOM 618 C C . GLN A 1 78 ? 12.152 -0.460 2.372 1.00 91.00 78 GLN A C 1
ATOM 620 O O . GLN A 1 78 ? 13.163 0.012 1.851 1.00 91.00 78 GLN A O 1
ATOM 625 N N . GLU A 1 79 ? 12.199 -1.229 3.460 1.00 90.75 79 GLU A N 1
ATOM 626 C CA . GLU A 1 79 ? 13.445 -1.630 4.115 1.00 90.75 79 GLU A CA 1
ATOM 627 C C . GLU A 1 79 ? 14.294 -2.519 3.198 1.00 90.75 79 GLU A C 1
ATOM 629 O O . GLU A 1 79 ? 15.499 -2.293 3.070 1.00 90.75 79 GLU A O 1
ATOM 634 N N . ARG A 1 80 ? 13.670 -3.472 2.490 1.00 89.69 80 ARG A N 1
ATOM 635 C CA . ARG A 1 80 ? 14.353 -4.348 1.525 1.00 89.69 80 ARG A CA 1
ATOM 636 C C . ARG A 1 80 ? 14.977 -3.569 0.367 1.00 89.69 80 ARG A C 1
ATOM 638 O O . ARG A 1 80 ? 16.095 -3.876 -0.037 1.00 89.69 80 ARG A O 1
ATOM 645 N N . LEU A 1 81 ? 14.253 -2.603 -0.199 1.00 85.88 81 LEU A N 1
ATOM 646 C CA . LEU A 1 81 ? 14.744 -1.786 -1.315 1.00 85.88 81 LEU A CA 1
ATOM 647 C C . LEU A 1 81 ? 15.772 -0.741 -0.875 1.00 85.88 81 LEU A C 1
ATOM 649 O O . LEU A 1 81 ? 16.537 -0.250 -1.711 1.00 85.88 81 LEU A O 1
ATOM 653 N N . GLY A 1 82 ? 15.774 -0.385 0.410 1.00 82.81 82 GLY A N 1
ATOM 654 C CA . GLY A 1 82 ? 16.638 0.637 0.978 1.00 82.81 82 GLY A CA 1
ATOM 655 C C . GLY A 1 82 ? 16.408 2.035 0.382 1.00 82.81 82 GLY A C 1
ATOM 656 O O . GLY A 1 82 ? 15.589 2.232 -0.531 1.00 82.81 82 GLY A O 1
ATOM 657 N N . PRO A 1 83 ? 17.148 3.045 0.875 1.00 70.38 83 PRO A N 1
ATOM 658 C CA . PRO A 1 83 ? 17.173 4.350 0.230 1.00 70.38 83 PRO A CA 1
ATOM 659 C C . PRO A 1 83 ? 17.665 4.160 -1.209 1.00 70.38 83 PRO A C 1
ATOM 661 O O . PRO A 1 83 ? 18.719 3.567 -1.432 1.00 70.38 83 PRO A O 1
ATOM 664 N N . GLY A 1 84 ? 16.880 4.610 -2.194 1.00 63.56 84 GLY A N 1
ATOM 665 C CA . GLY A 1 84 ? 17.305 4.563 -3.594 1.00 63.56 84 GLY A CA 1
ATOM 666 C C . GLY A 1 84 ? 18.662 5.237 -3.739 1.00 63.56 84 GLY A C 1
ATOM 667 O O . GLY A 1 84 ? 18.860 6.288 -3.132 1.00 63.56 84 GLY A O 1
ATOM 668 N N . GLU A 1 85 ? 19.591 4.610 -4.473 1.00 55.47 85 GLU A N 1
ATOM 669 C CA . GLU A 1 85 ? 20.956 5.115 -4.648 1.00 55.47 85 GLU A CA 1
ATOM 670 C C . GLU A 1 85 ? 20.934 6.627 -4.891 1.00 55.47 85 GLU A C 1
ATOM 672 O O . GLU A 1 85 ? 20.466 7.107 -5.928 1.00 55.47 85 GLU A O 1
ATOM 677 N N . ALA A 1 86 ? 21.452 7.385 -3.924 1.00 49.75 86 ALA A N 1
ATOM 678 C CA . ALA A 1 86 ? 21.839 8.759 -4.161 1.00 49.75 86 ALA A CA 1
ATOM 679 C C . ALA A 1 86 ? 23.004 8.685 -5.145 1.00 49.75 86 ALA A C 1
ATOM 681 O O . ALA A 1 86 ? 24.129 8.411 -4.739 1.00 49.75 86 ALA A O 1
ATOM 682 N N . ARG A 1 87 ? 22.734 8.848 -6.444 1.00 44.59 87 ARG A N 1
ATOM 683 C CA . ARG A 1 87 ? 23.805 8.968 -7.433 1.00 44.59 87 ARG A CA 1
ATOM 684 C C . ARG A 1 87 ? 24.667 10.169 -7.030 1.00 44.59 87 ARG A C 1
ATOM 686 O O . ARG A 1 87 ? 24.139 11.285 -7.047 1.00 44.59 87 ARG A O 1
ATOM 693 N N . PRO A 1 88 ? 25.950 9.980 -6.665 1.00 48.47 88 PRO A N 1
ATOM 694 C CA . PRO A 1 88 ? 26.876 11.094 -6.685 1.00 48.47 88 PRO A CA 1
ATOM 695 C C . PRO A 1 88 ? 26.968 11.537 -8.149 1.00 48.47 88 PRO A C 1
ATOM 697 O O . PRO A 1 88 ? 27.193 10.716 -9.041 1.00 48.47 88 PRO A O 1
ATOM 700 N N . TRP A 1 89 ? 26.649 12.804 -8.385 1.00 57.03 89 TRP A N 1
ATOM 701 C CA . TRP A 1 89 ? 26.916 13.481 -9.650 1.00 57.03 89 TRP A CA 1
ATOM 702 C C . TRP A 1 89 ? 28.420 13.511 -9.931 1.00 57.03 89 TRP A C 1
ATOM 704 O O . TRP A 1 89 ? 29.208 13.568 -8.958 1.00 57.03 89 TRP A O 1
#